Protein AF-A0A3D2IFL8-F1 (afdb_monomer_lite)

pLDDT: mean 93.65, std 4.1, range [74.06, 98.31]

Sequence (115 aa):
PTPAMKFGTMLHAACLEPDVFYDKFKIVENKRTKEGKAQALDYDKKGITVISPIDAAQIANLTQAICDNPKAYELLNEGLSEQSFWWTHNDTKLDLKCRCDKINGDTIVDLKTTG

Radius of gyration: 17.34 Å; chains: 1; bounding box: 40×27×54 Å

Foldseek 3Di:
DDPQVVLFVLLLCCQQPVVCSPVQEDEQADCVDPVSVVVCVVCVVVNHHYDYPVSVVVSVVVNVVLCVDPVSCLQRVDAHAFDKDWDQDDPVRDIDMDTFRGDDPPDTDDDDDDD

Structure (mmCIF, N/CA/C/O backbone):
data_AF-A0A3D2IFL8-F1
#
_entry.id   AF-A0A3D2IFL8-F1
#
loop_
_atom_site.group_PDB
_atom_site.id
_atom_site.type_symbol
_atom_site.label_atom_id
_atom_site.label_alt_id
_atom_site.label_comp_id
_atom_site.label_asym_id
_atom_site.label_entity_id
_atom_site.label_seq_id
_atom_site.pdbx_PDB_ins_code
_atom_site.Cartn_x
_atom_site.Cartn_y
_atom_site.Cartn_z
_atom_site.occupancy
_atom_site.B_iso_or_equiv
_atom_site.auth_seq_id
_atom_site.auth_comp_id
_atom_site.auth_asym_id
_atom_site.auth_atom_id
_atom_site.pdbx_PDB_model_num
ATOM 1 N N . PRO A 1 1 ? 14.416 -3.860 2.348 1.00 74.06 1 PRO A N 1
ATOM 2 C CA . PRO A 1 1 ? 13.129 -4.378 1.819 1.00 74.06 1 PRO A CA 1
ATOM 3 C C . PRO A 1 1 ? 13.329 -5.620 0.936 1.00 74.06 1 PRO A C 1
ATOM 5 O O . PRO A 1 1 ? 14.116 -5.574 -0.012 1.00 74.06 1 PRO A O 1
ATOM 8 N N . THR A 1 2 ? 12.638 -6.717 1.257 1.00 88.56 2 THR A N 1
ATOM 9 C CA . THR A 1 2 ? 12.621 -7.940 0.433 1.00 88.56 2 THR A CA 1
ATOM 10 C C . THR A 1 2 ? 11.812 -7.721 -0.857 1.00 88.56 2 THR A C 1
ATOM 12 O O . THR A 1 2 ? 11.064 -6.741 -0.940 1.00 88.56 2 THR A O 1
ATOM 15 N N . PRO A 1 3 ? 11.925 -8.595 -1.878 1.00 87.38 3 PRO A N 1
ATOM 16 C CA . PRO A 1 3 ? 11.089 -8.507 -3.079 1.00 87.38 3 PRO A CA 1
ATOM 17 C C . PRO A 1 3 ? 9.586 -8.494 -2.766 1.00 87.38 3 PRO A C 1
ATOM 19 O O . PRO A 1 3 ? 8.872 -7.642 -3.282 1.00 87.38 3 PRO A O 1
ATOM 22 N N . ALA A 1 4 ? 9.135 -9.350 -1.842 1.00 88.12 4 ALA A N 1
ATOM 23 C CA . ALA A 1 4 ? 7.742 -9.395 -1.398 1.00 88.12 4 ALA A CA 1
ATOM 24 C C . ALA A 1 4 ? 7.286 -8.070 -0.766 1.00 88.12 4 ALA A C 1
ATOM 26 O O . ALA A 1 4 ? 6.215 -7.572 -1.094 1.00 88.12 4 ALA A O 1
ATOM 27 N N . MET A 1 5 ? 8.123 -7.445 0.073 1.00 88.88 5 MET A N 1
ATOM 28 C CA . MET A 1 5 ? 7.807 -6.130 0.645 1.00 88.88 5 MET A CA 1
ATOM 29 C C . MET A 1 5 ? 7.671 -5.056 -0.437 1.00 88.88 5 MET A C 1
ATOM 31 O O . MET A 1 5 ? 6.758 -4.243 -0.370 1.00 88.88 5 MET A O 1
ATOM 35 N N . LYS A 1 6 ? 8.557 -5.054 -1.445 1.00 90.12 6 LYS A N 1
ATOM 36 C CA . LYS A 1 6 ? 8.478 -4.092 -2.558 1.00 90.12 6 LYS A CA 1
ATOM 37 C C . LYS A 1 6 ? 7.196 -4.283 -3.363 1.00 90.12 6 LYS A C 1
ATOM 39 O O . LYS A 1 6 ? 6.547 -3.298 -3.691 1.00 90.12 6 LYS A O 1
ATOM 44 N N . PHE A 1 7 ? 6.830 -5.532 -3.648 1.00 92.81 7 PHE A N 1
ATOM 45 C CA . PHE A 1 7 ? 5.585 -5.858 -4.337 1.00 92.81 7 PHE A CA 1
ATOM 46 C C . PHE A 1 7 ? 4.358 -5.402 -3.546 1.00 92.81 7 PHE A C 1
ATOM 48 O O . PHE A 1 7 ? 3.500 -4.716 -4.096 1.00 92.81 7 PHE A O 1
ATOM 55 N N . GLY A 1 8 ? 4.328 -5.690 -2.243 1.00 93.69 8 GLY A N 1
ATOM 56 C CA . GLY A 1 8 ? 3.275 -5.216 -1.348 1.00 93.69 8 GLY A CA 1
ATOM 57 C C . GLY A 1 8 ? 3.134 -3.696 -1.374 1.00 93.69 8 GLY A C 1
ATOM 58 O O . GLY A 1 8 ? 2.029 -3.204 -1.565 1.00 93.69 8 GLY A O 1
ATOM 59 N N . THR A 1 9 ? 4.245 -2.953 -1.284 1.00 92.75 9 THR A N 1
ATOM 60 C CA . THR A 1 9 ? 4.245 -1.481 -1.385 1.00 92.75 9 THR A CA 1
ATOM 61 C C . THR A 1 9 ? 3.698 -0.979 -2.724 1.00 92.75 9 THR A C 1
ATOM 63 O O . THR A 1 9 ? 2.978 0.015 -2.746 1.00 92.75 9 THR A O 1
ATOM 66 N N . MET A 1 10 ? 4.013 -1.653 -3.836 1.00 93.81 10 MET A N 1
ATOM 67 C CA . MET A 1 10 ? 3.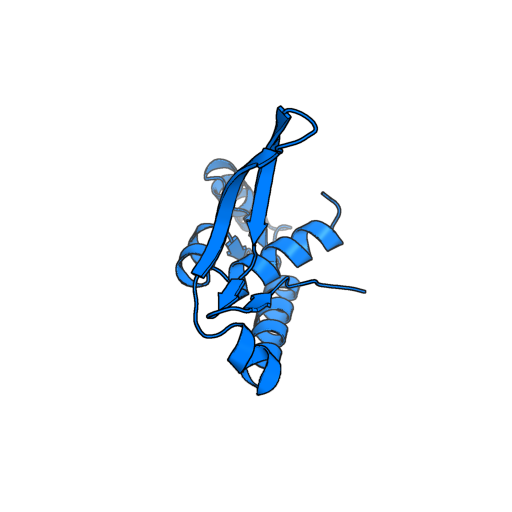473 -1.288 -5.150 1.00 93.81 10 MET A CA 1
ATOM 68 C C . MET A 1 10 ? 1.957 -1.483 -5.204 1.00 93.81 10 MET A C 1
ATOM 70 O O . MET A 1 10 ? 1.254 -0.571 -5.627 1.00 93.81 10 MET A O 1
ATOM 74 N N . LEU A 1 11 ? 1.447 -2.631 -4.744 1.00 95.19 11 LEU A N 1
ATOM 75 C CA . LEU A 1 11 ? 0.002 -2.887 -4.751 1.00 95.19 11 LEU A CA 1
ATOM 76 C C . LEU A 1 11 ? -0.747 -1.905 -3.853 1.00 95.19 11 LEU A C 1
ATOM 78 O O . LEU A 1 11 ? -1.783 -1.380 -4.241 1.00 95.19 11 LEU A O 1
ATOM 82 N N . HIS A 1 12 ? -0.191 -1.631 -2.677 1.00 95.06 12 HIS A N 1
ATOM 83 C CA . HIS A 1 12 ? -0.706 -0.632 -1.748 1.00 95.06 12 HIS A CA 1
ATOM 84 C C . HIS A 1 12 ? -0.885 0.729 -2.407 1.00 95.06 12 HIS A C 1
ATOM 86 O O . HIS A 1 12 ? -1.993 1.255 -2.438 1.00 95.06 12 HIS A O 1
ATOM 92 N N . ALA A 1 13 ? 0.186 1.259 -2.999 1.00 94.75 13 ALA A N 1
ATOM 93 C CA . ALA A 1 13 ? 0.146 2.554 -3.659 1.00 94.75 13 ALA A CA 1
ATOM 94 C C . ALA A 1 13 ? -0.834 2.556 -4.843 1.00 94.75 13 ALA A C 1
ATOM 96 O O . ALA A 1 13 ? -1.555 3.531 -5.024 1.00 94.75 13 ALA A O 1
ATOM 97 N N . ALA A 1 14 ? -0.906 1.463 -5.612 1.00 95.06 14 ALA A N 1
ATOM 98 C CA . ALA A 1 14 ? -1.842 1.342 -6.728 1.00 95.06 14 ALA A CA 1
ATOM 99 C C . ALA A 1 14 ? -3.312 1.380 -6.275 1.00 95.06 14 ALA A C 1
ATOM 101 O O . ALA A 1 14 ? -4.143 1.968 -6.961 1.00 95.06 14 ALA A O 1
ATOM 102 N N . CYS A 1 15 ? -3.635 0.774 -5.129 1.00 95.44 15 CYS A N 1
ATOM 103 C CA . CYS A 1 15 ? -5.004 0.721 -4.613 1.00 95.44 15 CYS A CA 1
ATOM 104 C C . CYS A 1 15 ? -5.399 1.965 -3.803 1.00 95.44 15 CYS A C 1
ATOM 106 O O . CYS A 1 15 ? -6.546 2.399 -3.868 1.00 95.44 15 CYS A O 1
ATOM 108 N N . LEU A 1 16 ? -4.481 2.514 -3.005 1.00 95.50 16 LEU A N 1
ATOM 109 C CA . LEU A 1 16 ? -4.791 3.545 -2.008 1.00 95.50 16 LEU A CA 1
ATOM 110 C C . LEU A 1 16 ? -4.478 4.960 -2.493 1.00 95.50 16 LEU A C 1
ATOM 112 O O . LEU A 1 16 ? -5.161 5.900 -2.085 1.00 95.50 16 LEU A O 1
ATOM 116 N N . GLU A 1 17 ? -3.477 5.113 -3.360 1.00 93.62 17 GLU A N 1
ATOM 117 C CA . GLU A 1 17 ? -3.043 6.400 -3.904 1.00 93.62 17 GLU A CA 1
ATOM 118 C C . GLU A 1 17 ? -2.848 6.325 -5.447 1.00 93.62 17 GLU A C 1
ATOM 120 O O . GLU A 1 17 ? -1.755 6.608 -5.953 1.00 93.62 17 GLU A O 1
ATOM 125 N N . PRO A 1 18 ? -3.874 5.937 -6.235 1.00 90.88 18 PRO A N 1
ATOM 126 C CA . PRO A 1 18 ? -3.727 5.689 -7.677 1.00 90.88 18 PRO A CA 1
ATOM 127 C C . PRO A 1 18 ? -3.223 6.910 -8.465 1.00 90.88 18 PRO A C 1
ATOM 129 O O . PRO A 1 18 ? -2.441 6.752 -9.404 1.00 90.88 18 PRO A O 1
ATOM 132 N N . ASP A 1 19 ? -3.595 8.123 -8.046 1.00 88.75 19 ASP A N 1
ATOM 133 C CA . ASP A 1 19 ? -3.188 9.372 -8.704 1.00 88.75 19 ASP A CA 1
ATOM 134 C C . ASP A 1 19 ? -1.675 9.621 -8.623 1.00 88.75 19 ASP A C 1
ATOM 136 O O . ASP A 1 19 ? -1.079 10.150 -9.557 1.00 88.75 19 ASP A O 1
ATOM 140 N N . VAL A 1 20 ? -1.031 9.199 -7.529 1.00 87.75 20 VAL A N 1
ATOM 141 C CA . VAL A 1 20 ? 0.420 9.376 -7.320 1.00 87.75 20 VAL A CA 1
ATOM 142 C C . VAL A 1 20 ? 1.219 8.124 -7.678 1.00 87.75 20 VAL A C 1
ATOM 144 O O . VAL A 1 20 ? 2.453 8.160 -7.701 1.00 87.75 20 VAL A O 1
ATOM 147 N N . PHE A 1 21 ? 0.548 7.001 -7.957 1.00 90.12 21 PHE A N 1
ATOM 148 C CA . PHE A 1 21 ? 1.208 5.742 -8.290 1.00 90.12 21 PHE A CA 1
ATOM 149 C C . PHE A 1 21 ? 2.112 5.900 -9.516 1.00 90.12 21 PHE A C 1
ATOM 151 O O . PHE A 1 21 ? 3.288 5.538 -9.475 1.00 90.12 21 PHE A O 1
ATOM 158 N N . TYR A 1 22 ? 1.602 6.515 -10.584 1.00 84.56 22 TYR A N 1
ATOM 159 C CA . TYR A 1 22 ? 2.364 6.694 -11.821 1.00 84.56 22 TYR A CA 1
ATOM 160 C C . TYR A 1 22 ? 3.510 7.702 -11.703 1.00 84.56 22 TYR A C 1
ATOM 162 O O . TYR A 1 22 ? 4.410 7.679 -12.546 1.00 84.56 22 TYR A O 1
ATOM 170 N N . ASP A 1 23 ? 3.518 8.549 -10.675 1.00 88.88 23 ASP A N 1
ATOM 171 C CA . ASP A 1 23 ? 4.643 9.438 -10.380 1.00 88.88 23 ASP A CA 1
ATOM 172 C C . ASP A 1 23 ? 5.749 8.701 -9.623 1.00 88.88 23 ASP A C 1
ATOM 174 O O . ASP A 1 23 ? 6.934 8.905 -9.892 1.00 88.88 23 ASP A O 1
ATOM 178 N N . LYS A 1 24 ? 5.369 7.793 -8.716 1.00 89.75 24 LYS A N 1
ATOM 179 C CA . LYS A 1 24 ? 6.300 7.023 -7.878 1.00 89.75 24 LYS A CA 1
ATOM 180 C C . LYS A 1 24 ? 6.853 5.775 -8.573 1.00 89.75 24 LYS A C 1
ATOM 182 O O . LYS A 1 24 ? 7.955 5.341 -8.230 1.00 89.75 24 LYS A O 1
ATOM 187 N N . PHE A 1 25 ? 6.127 5.200 -9.532 1.00 92.12 25 PHE A N 1
ATOM 188 C CA . PHE A 1 25 ? 6.470 3.929 -10.173 1.00 92.12 25 PHE A CA 1
ATOM 189 C C . PHE A 1 25 ? 6.466 4.035 -11.702 1.00 92.12 25 PHE A C 1
ATOM 191 O O . PHE A 1 25 ? 5.477 4.438 -12.314 1.00 92.12 25 PHE A O 1
ATOM 198 N N . LYS A 1 26 ? 7.574 3.635 -12.342 1.00 92.81 26 LYS A N 1
ATOM 199 C CA . LYS A 1 26 ? 7.706 3.625 -13.812 1.00 92.81 26 LYS A CA 1
ATOM 200 C C . LYS A 1 26 ? 8.179 2.274 -14.331 1.00 92.81 26 LYS A C 1
ATOM 202 O O . LYS A 1 26 ? 9.086 1.659 -13.770 1.00 92.81 26 LYS A O 1
ATOM 207 N N . ILE A 1 27 ? 7.573 1.836 -15.432 1.00 91.88 27 ILE A N 1
ATOM 208 C CA . ILE A 1 27 ? 7.923 0.589 -16.116 1.00 91.88 27 ILE A CA 1
ATOM 209 C C . ILE A 1 27 ? 9.168 0.828 -16.971 1.00 91.88 27 ILE A C 1
ATOM 211 O O . ILE A 1 27 ? 9.250 1.808 -17.711 1.00 91.88 27 ILE A O 1
ATOM 215 N N . VAL A 1 28 ? 10.132 -0.087 -16.885 1.00 91.12 28 VAL A N 1
ATOM 216 C CA . VAL A 1 28 ? 11.237 -0.182 -17.847 1.00 91.12 28 VAL A CA 1
ATOM 217 C C . VAL A 1 28 ? 11.223 -1.580 -18.442 1.00 91.12 28 VAL A C 1
ATOM 219 O O . VAL A 1 28 ? 11.484 -2.556 -17.738 1.00 91.12 28 VAL A O 1
ATOM 222 N N . GLU A 1 29 ? 10.957 -1.650 -19.746 1.00 86.56 29 GLU A N 1
ATOM 223 C CA . GLU A 1 29 ? 10.767 -2.894 -20.503 1.00 86.56 29 GLU A CA 1
ATOM 224 C C . GLU A 1 29 ? 11.949 -3.860 -20.373 1.00 86.56 29 GLU A C 1
ATOM 226 O O . GLU A 1 29 ? 11.781 -5.045 -20.090 1.00 86.56 29 GLU A O 1
ATOM 231 N N . ASN A 1 30 ? 13.181 -3.365 -20.551 1.00 88.25 30 ASN A N 1
ATOM 232 C CA . ASN A 1 30 ? 14.359 -4.226 -20.541 1.00 88.25 30 ASN A CA 1
ATOM 233 C C . ASN A 1 30 ? 15.604 -3.555 -19.948 1.00 88.25 30 ASN A C 1
ATOM 235 O O . ASN A 1 30 ? 16.379 -2.896 -20.644 1.00 88.25 30 ASN A O 1
ATOM 239 N N . LYS A 1 31 ? 15.870 -3.847 -18.670 1.00 86.31 31 LYS A N 1
ATOM 240 C CA . LYS A 1 31 ? 17.055 -3.384 -17.919 1.00 86.31 31 LYS A CA 1
ATOM 241 C C . LYS A 1 31 ? 18.387 -4.030 -18.352 1.00 86.31 31 LYS A C 1
ATOM 243 O O . LYS A 1 31 ? 19.418 -3.774 -17.734 1.00 86.31 31 LYS A O 1
ATOM 248 N N . ARG A 1 32 ? 18.408 -4.898 -19.372 1.00 88.31 32 ARG A N 1
ATOM 249 C CA . ARG A 1 32 ? 19.651 -5.511 -19.891 1.00 88.31 32 ARG A CA 1
ATOM 250 C C . ARG A 1 32 ? 20.298 -4.678 -20.999 1.00 88.31 32 ARG A C 1
ATOM 252 O O . ARG A 1 32 ? 21.515 -4.754 -21.163 1.00 88.31 32 ARG A O 1
ATOM 259 N N . THR A 1 33 ? 19.505 -3.875 -21.706 1.00 92.88 33 THR A N 1
ATOM 260 C CA . THR A 1 33 ? 19.963 -2.962 -22.767 1.00 92.88 33 THR A CA 1
ATOM 261 C C . THR A 1 33 ? 20.710 -1.758 -22.185 1.00 92.88 33 THR A C 1
ATOM 263 O O . THR A 1 33 ? 20.597 -1.470 -20.990 1.00 92.88 33 THR A O 1
ATOM 266 N N . LYS A 1 34 ? 21.506 -1.051 -23.000 1.00 92.00 34 LYS A N 1
ATOM 267 C CA . LYS A 1 34 ? 22.203 0.165 -22.539 1.00 92.00 34 LYS A CA 1
ATOM 268 C C . LYS A 1 34 ? 21.192 1.265 -22.215 1.00 92.00 34 LYS A C 1
ATOM 270 O O . LYS A 1 34 ? 21.303 1.923 -21.185 1.00 92.00 34 LYS A O 1
ATOM 275 N N . GLU A 1 35 ? 20.180 1.384 -23.063 1.00 91.75 35 GLU A N 1
ATOM 276 C CA . GLU A 1 35 ? 19.091 2.349 -22.992 1.00 91.75 35 GLU A CA 1
ATOM 277 C C . GLU A 1 35 ? 18.252 2.119 -21.730 1.00 91.75 35 GLU A C 1
ATOM 279 O O . GLU A 1 35 ? 18.079 3.033 -20.927 1.00 91.75 35 GLU A O 1
ATOM 284 N N . GLY A 1 36 ? 17.822 0.878 -21.482 1.00 90.44 36 GLY A N 1
ATOM 285 C CA . GLY A 1 36 ? 17.025 0.540 -20.302 1.00 90.44 36 GLY A CA 1
ATOM 286 C C . GLY A 1 36 ? 17.788 0.695 -18.985 1.00 90.44 36 GLY A C 1
ATOM 287 O O . GLY A 1 36 ? 17.197 1.065 -17.972 1.00 90.44 36 GLY A O 1
ATOM 288 N N . LYS A 1 37 ? 19.111 0.475 -18.977 1.00 92.12 37 LYS A N 1
ATOM 289 C CA . LYS A 1 37 ? 19.953 0.782 -17.805 1.0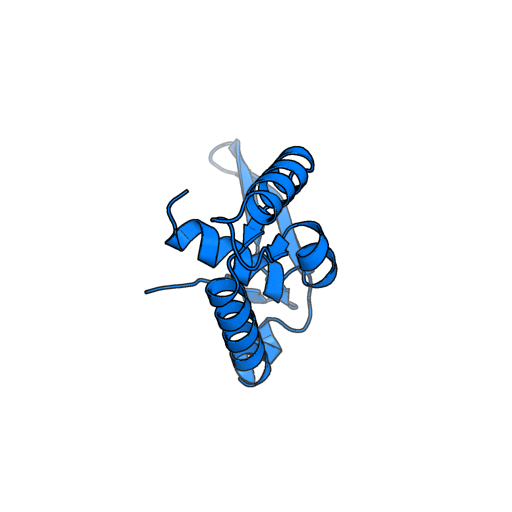0 92.12 37 LYS A CA 1
ATOM 290 C C . LYS A 1 37 ? 20.049 2.283 -17.554 1.00 92.12 37 LYS A C 1
ATOM 292 O O . LYS A 1 37 ? 19.932 2.705 -16.407 1.00 92.12 37 LYS A O 1
ATOM 297 N N . ALA A 1 38 ? 20.245 3.077 -18.608 1.00 92.88 38 ALA A N 1
ATOM 298 C CA . ALA A 1 38 ? 20.307 4.531 -18.502 1.00 92.88 38 ALA A CA 1
ATOM 299 C C . ALA A 1 38 ? 18.975 5.114 -18.005 1.00 92.88 38 ALA A C 1
ATOM 301 O O . ALA A 1 38 ? 18.973 5.929 -17.086 1.00 92.88 38 ALA A O 1
ATOM 302 N N . GLN A 1 39 ? 17.851 4.633 -18.542 1.00 92.75 39 GLN A N 1
ATOM 303 C CA . GLN A 1 39 ? 16.511 5.037 -18.117 1.00 92.75 39 GLN A CA 1
ATOM 304 C C . GLN A 1 39 ? 16.231 4.646 -16.661 1.00 92.75 39 GLN A C 1
ATOM 306 O O . GLN A 1 39 ? 15.732 5.460 -15.888 1.00 92.75 39 GLN A O 1
ATOM 311 N N . ALA A 1 40 ? 16.592 3.423 -16.257 1.00 91.81 40 ALA A N 1
ATOM 312 C CA . ALA A 1 40 ? 16.412 2.995 -14.875 1.00 91.81 40 ALA A CA 1
ATOM 313 C C . ALA A 1 40 ? 17.233 3.845 -13.891 1.00 91.81 40 ALA A C 1
ATOM 315 O O . ALA A 1 40 ? 16.745 4.166 -12.812 1.00 91.81 40 ALA A O 1
ATOM 316 N N . LEU A 1 41 ? 18.451 4.234 -14.276 1.00 93.06 41 LEU A N 1
ATOM 317 C CA . LEU A 1 41 ? 19.303 5.110 -13.474 1.00 93.06 41 LEU A CA 1
ATOM 318 C C . LEU A 1 41 ? 18.761 6.547 -13.400 1.00 93.06 41 LEU A C 1
ATOM 320 O O . LEU A 1 41 ? 18.883 7.190 -12.363 1.00 93.06 41 LEU A O 1
ATOM 324 N N . ASP A 1 42 ? 18.179 7.067 -14.483 1.00 94.00 42 ASP A N 1
ATOM 325 C CA . ASP A 1 42 ? 17.530 8.384 -14.489 1.00 94.00 42 ASP A CA 1
ATOM 326 C C . ASP A 1 42 ? 16.312 8.422 -13.555 1.00 94.00 42 ASP A C 1
ATOM 328 O O . ASP A 1 42 ? 16.167 9.353 -12.765 1.00 94.00 42 ASP A O 1
ATOM 332 N N . TYR A 1 43 ? 15.476 7.381 -13.584 1.00 93.69 43 TYR A N 1
ATOM 333 C CA . TYR A 1 43 ? 14.351 7.255 -12.659 1.00 93.69 43 TYR A CA 1
ATOM 334 C C . TYR A 1 43 ? 14.803 7.140 -11.205 1.00 93.69 43 TYR A C 1
ATOM 336 O O . TYR A 1 43 ? 14.269 7.848 -10.354 1.00 93.69 43 TYR A O 1
ATOM 344 N N . ASP A 1 44 ? 15.839 6.348 -10.931 1.00 90.31 44 ASP A N 1
ATOM 345 C CA . ASP A 1 44 ? 16.406 6.226 -9.586 1.00 90.31 44 ASP A CA 1
ATOM 346 C C . ASP A 1 44 ? 16.909 7.581 -9.052 1.00 90.31 44 ASP A C 1
ATOM 348 O O . ASP A 1 44 ? 16.576 7.978 -7.936 1.00 90.31 44 ASP A O 1
ATOM 352 N N . LYS A 1 45 ? 17.593 8.377 -9.891 1.00 93.19 45 LYS A N 1
ATOM 353 C CA . LYS A 1 45 ? 18.018 9.751 -9.548 1.00 93.19 45 LYS A CA 1
ATOM 354 C C . LYS A 1 45 ? 16.854 10.699 -9.256 1.00 93.19 45 LYS A C 1
ATOM 356 O O . LYS A 1 45 ? 17.033 11.666 -8.521 1.00 93.19 45 LYS A O 1
ATOM 361 N N . LYS A 1 46 ? 15.681 10.442 -9.836 1.00 92.06 46 LYS A N 1
ATOM 362 C CA . LYS A 1 46 ? 14.443 11.201 -9.605 1.00 92.06 46 LYS A CA 1
ATOM 363 C C . LYS A 1 46 ? 13.632 10.666 -8.418 1.00 92.06 46 LYS A C 1
ATOM 365 O O . LYS A 1 46 ? 12.559 11.191 -8.146 1.00 92.06 46 LYS A O 1
ATOM 370 N N . GLY A 1 47 ? 14.120 9.635 -7.720 1.00 89.81 47 GLY A N 1
ATOM 371 C CA . GLY A 1 47 ? 13.403 8.981 -6.622 1.00 89.81 47 GLY A CA 1
ATOM 372 C C . GLY A 1 47 ? 12.236 8.100 -7.082 1.00 89.81 47 GLY A C 1
ATOM 373 O O . GLY A 1 47 ? 11.384 7.739 -6.274 1.00 89.81 47 GLY A O 1
ATOM 374 N N . ILE A 1 48 ? 12.184 7.757 -8.371 1.00 92.12 48 ILE A N 1
ATOM 375 C CA . ILE A 1 48 ? 11.131 6.945 -8.978 1.00 92.12 48 ILE A CA 1
ATOM 376 C C . ILE A 1 48 ? 11.547 5.475 -8.936 1.00 92.12 48 ILE A C 1
ATOM 378 O O . ILE A 1 48 ? 12.614 5.087 -9.418 1.00 92.12 48 ILE A O 1
ATOM 382 N N . THR A 1 49 ? 10.670 4.623 -8.411 1.00 90.75 49 THR A N 1
ATOM 383 C CA . THR A 1 49 ? 10.912 3.183 -8.342 1.00 90.75 49 THR A CA 1
ATOM 384 C C . THR A 1 49 ? 10.635 2.527 -9.690 1.00 90.75 49 THR A C 1
ATOM 386 O O . THR A 1 49 ? 9.543 2.623 -10.251 1.00 90.75 49 THR A O 1
ATOM 389 N N . VAL A 1 50 ? 11.629 1.811 -10.211 1.00 91.88 50 VAL A N 1
ATOM 390 C CA . VAL A 1 50 ? 11.509 1.146 -11.511 1.00 91.88 50 VAL A CA 1
ATOM 391 C C . VAL A 1 50 ? 10.943 -0.259 -11.371 1.00 91.88 50 VAL A C 1
ATOM 393 O O . VAL A 1 50 ? 11.622 -1.150 -10.843 1.00 91.88 50 VAL A O 1
ATOM 396 N N . ILE A 1 51 ? 9.772 -0.483 -11.955 1.00 90.62 51 ILE A N 1
ATOM 397 C CA . ILE A 1 51 ? 9.032 -1.747 -11.892 1.00 90.62 51 ILE A CA 1
ATOM 398 C C . ILE A 1 51 ? 9.244 -2.576 -13.164 1.00 90.62 51 ILE A C 1
ATOM 400 O O . ILE A 1 51 ? 9.539 -2.031 -14.234 1.00 90.62 51 ILE A O 1
ATOM 404 N N . SER A 1 52 ? 9.168 -3.904 -13.044 1.00 91.12 52 SER A N 1
ATOM 405 C CA . SER A 1 52 ? 9.235 -4.784 -14.214 1.00 91.12 52 SER A CA 1
ATOM 406 C C . SER A 1 52 ? 7.873 -4.844 -14.922 1.00 91.12 52 SER A C 1
ATOM 408 O O . SER A 1 52 ? 6.848 -4.655 -14.265 1.00 91.12 52 SER A O 1
ATOM 410 N N . PRO A 1 53 ? 7.825 -5.148 -16.233 1.00 91.75 53 PRO A N 1
ATOM 411 C CA . PRO A 1 53 ? 6.555 -5.356 -16.933 1.00 91.75 53 PRO A CA 1
ATOM 412 C C . PRO A 1 53 ? 5.703 -6.475 -16.318 1.00 91.75 53 PRO A C 1
ATOM 414 O O . PRO A 1 53 ? 4.482 -6.373 -16.281 1.00 91.75 53 PRO A O 1
ATOM 417 N N . ILE A 1 54 ? 6.351 -7.521 -15.791 1.00 92.69 54 ILE A N 1
ATOM 418 C CA . ILE A 1 54 ? 5.679 -8.651 -15.135 1.00 92.69 54 ILE A CA 1
ATOM 419 C C . ILE A 1 54 ? 4.994 -8.183 -13.849 1.00 92.69 54 ILE A C 1
ATOM 421 O O . ILE A 1 54 ? 3.807 -8.443 -13.667 1.00 92.69 54 ILE A O 1
ATOM 425 N N . ASP A 1 55 ? 5.713 -7.448 -12.994 1.00 92.50 55 ASP A N 1
ATOM 426 C CA . ASP A 1 55 ? 5.134 -6.905 -11.762 1.00 92.50 55 ASP A CA 1
ATOM 427 C C . ASP A 1 55 ? 3.997 -5.934 -12.088 1.00 92.50 55 ASP A C 1
ATOM 429 O O . ASP A 1 55 ? 2.938 -6.011 -11.481 1.00 92.50 55 ASP A O 1
ATOM 433 N N . ALA A 1 56 ? 4.180 -5.055 -13.079 1.00 92.62 56 ALA A N 1
ATOM 434 C CA . ALA A 1 56 ? 3.157 -4.096 -13.488 1.00 92.62 56 ALA A CA 1
ATOM 435 C C . ALA A 1 56 ? 1.865 -4.787 -13.952 1.00 92.62 56 ALA A C 1
ATOM 437 O O . ALA A 1 56 ? 0.776 -4.410 -13.520 1.00 92.62 56 ALA A O 1
ATOM 438 N N . ALA A 1 57 ? 1.982 -5.828 -14.781 1.00 95.00 57 ALA A N 1
ATOM 439 C CA . ALA A 1 57 ? 0.839 -6.621 -15.222 1.00 95.00 57 ALA A CA 1
ATOM 440 C C . ALA A 1 57 ? 0.158 -7.340 -14.047 1.00 95.00 57 ALA A C 1
ATOM 442 O O . ALA A 1 57 ? -1.068 -7.372 -13.960 1.00 95.00 57 ALA A O 1
ATOM 443 N N . GLN A 1 58 ? 0.942 -7.885 -13.114 1.00 95.38 58 GLN A N 1
ATOM 444 C CA . GLN A 1 58 ? 0.400 -8.549 -11.933 1.00 95.38 58 GLN A CA 1
ATOM 445 C C . GLN A 1 58 ? -0.334 -7.567 -11.009 1.00 95.38 58 GLN A C 1
ATOM 447 O O . GLN A 1 58 ? -1.418 -7.891 -10.531 1.00 95.38 58 GLN A O 1
ATOM 452 N N . ILE A 1 59 ? 0.213 -6.368 -10.791 1.00 95.19 59 ILE A N 1
ATOM 453 C CA . ILE A 1 59 ? -0.442 -5.305 -10.020 1.00 95.19 59 ILE A CA 1
ATOM 454 C C . ILE A 1 59 ? -1.760 -4.901 -10.680 1.00 95.19 59 ILE A C 1
ATOM 456 O O . ILE A 1 59 ? -2.780 -4.892 -10.000 1.00 95.19 59 ILE A O 1
ATOM 460 N N . ALA A 1 60 ? -1.774 -4.663 -11.996 1.00 94.50 60 ALA A N 1
ATOM 461 C CA . ALA A 1 60 ? -2.999 -4.318 -12.718 1.00 94.50 60 ALA A CA 1
ATOM 462 C C . ALA A 1 60 ? -4.090 -5.391 -12.553 1.00 94.50 60 ALA A C 1
ATOM 464 O O . ALA A 1 60 ? -5.236 -5.067 -12.246 1.00 94.50 60 ALA A O 1
ATOM 465 N N . ASN A 1 61 ? -3.723 -6.671 -12.674 1.00 97.12 61 ASN A N 1
ATOM 466 C CA . ASN A 1 61 ? -4.657 -7.781 -12.483 1.00 97.12 61 ASN A CA 1
ATOM 467 C C . ASN A 1 61 ? -5.193 -7.857 -11.045 1.00 97.12 61 ASN A C 1
ATOM 469 O O . ASN A 1 61 ? -6.379 -8.110 -10.845 1.00 97.12 61 ASN A O 1
ATOM 473 N N . LEU A 1 62 ? -4.339 -7.643 -10.039 1.00 96.12 62 LEU A N 1
ATOM 474 C CA . LEU A 1 62 ? -4.749 -7.666 -8.633 1.00 96.12 62 LEU A CA 1
ATOM 475 C C . LEU A 1 62 ? -5.656 -6.485 -8.283 1.00 96.12 62 LEU A C 1
ATOM 477 O O . LEU A 1 62 ? -6.663 -6.677 -7.607 1.00 96.12 62 LEU A O 1
ATOM 481 N N . THR A 1 63 ? -5.334 -5.283 -8.764 1.00 95.75 63 THR A N 1
ATOM 482 C CA . THR A 1 63 ? -6.184 -4.103 -8.579 1.00 95.75 63 THR A CA 1
ATOM 483 C C . THR A 1 63 ? -7.546 -4.314 -9.236 1.00 95.75 63 THR A C 1
ATOM 485 O O . THR A 1 63 ? -8.565 -4.053 -8.603 1.00 95.75 63 THR A O 1
ATOM 488 N N . GLN A 1 64 ? -7.590 -4.876 -10.450 1.00 96.88 64 GLN A N 1
ATOM 489 C CA . GLN A 1 64 ? -8.858 -5.208 -11.102 1.00 96.88 64 GLN A CA 1
ATOM 490 C C . GLN A 1 64 ? -9.662 -6.240 -10.297 1.00 96.88 64 GLN A C 1
ATOM 492 O O . GLN A 1 64 ? -10.848 -6.038 -10.064 1.00 96.88 64 GLN A O 1
ATOM 497 N N . ALA A 1 65 ? -9.019 -7.297 -9.793 1.00 97.50 65 ALA A N 1
ATOM 498 C CA . ALA A 1 65 ? -9.691 -8.306 -8.974 1.00 97.50 65 ALA A CA 1
ATOM 499 C C . ALA A 1 65 ? -10.269 -7.736 -7.662 1.00 97.50 65 ALA A C 1
ATOM 501 O O . ALA A 1 65 ? -11.303 -8.209 -7.190 1.00 97.50 65 ALA A O 1
ATOM 502 N N . ILE A 1 66 ? -9.621 -6.723 -7.074 1.00 96.12 66 ILE A N 1
ATOM 503 C CA . ILE A 1 66 ? -10.148 -5.991 -5.913 1.00 96.12 66 ILE A CA 1
ATOM 504 C C . ILE A 1 66 ? -11.396 -5.194 -6.305 1.00 96.12 66 ILE A C 1
ATOM 506 O O . ILE A 1 66 ? -12.389 -5.253 -5.582 1.00 96.12 66 ILE A O 1
ATOM 510 N N . CYS A 1 67 ? -11.366 -4.493 -7.442 1.00 95.62 67 CYS A N 1
ATOM 511 C CA . CYS A 1 67 ? -12.518 -3.749 -7.954 1.00 95.62 67 CYS A CA 1
ATOM 512 C C . CYS A 1 67 ? -13.706 -4.661 -8.294 1.00 95.62 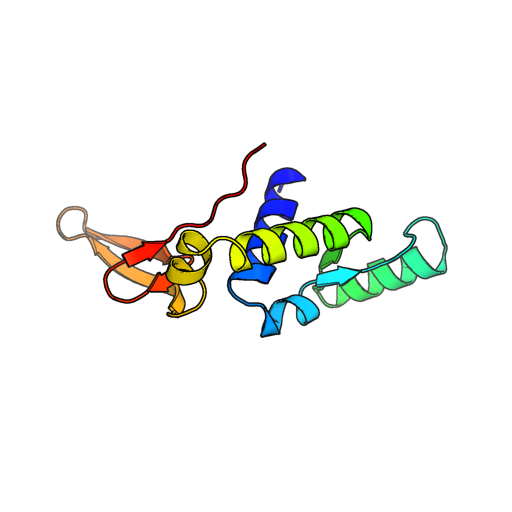67 CYS A C 1
ATOM 514 O O . CYS A 1 67 ? -14.849 -4.312 -8.015 1.00 95.62 67 CYS A O 1
ATOM 516 N N . ASP A 1 68 ? -13.436 -5.838 -8.857 1.00 98.00 68 ASP A N 1
ATOM 517 C CA . ASP A 1 68 ? -14.467 -6.803 -9.249 1.00 98.00 68 ASP A CA 1
ATOM 518 C C . ASP A 1 68 ? -15.073 -7.545 -8.046 1.00 98.00 68 ASP A C 1
ATOM 520 O O . ASP A 1 68 ? -16.152 -8.131 -8.152 1.00 98.00 68 ASP A O 1
ATOM 524 N N . ASN A 1 69 ? -14.400 -7.537 -6.890 1.00 98.00 69 ASN A N 1
ATOM 525 C CA . ASN A 1 69 ? -14.918 -8.117 -5.659 1.00 98.00 69 ASN A CA 1
ATOM 526 C C . ASN A 1 69 ? -15.813 -7.097 -4.931 1.00 98.00 69 ASN A C 1
ATOM 528 O O . ASN A 1 69 ? -15.290 -6.121 -4.389 1.00 98.00 69 ASN A O 1
ATOM 532 N N . PRO A 1 70 ? -17.134 -7.338 -4.800 1.00 97.56 70 PRO A N 1
ATOM 533 C CA . PRO A 1 70 ? -18.049 -6.336 -4.254 1.00 97.56 70 PRO A CA 1
ATOM 534 C C . PRO A 1 70 ? -17.692 -5.875 -2.839 1.00 97.56 70 PRO A C 1
ATOM 536 O O . PRO A 1 70 ? -17.801 -4.690 -2.535 1.00 97.56 70 PRO A O 1
ATOM 539 N N . LYS A 1 71 ? -17.234 -6.792 -1.974 1.00 96.62 71 LYS A N 1
ATOM 540 C CA . LYS A 1 71 ? -16.923 -6.455 -0.580 1.00 96.62 71 LYS A CA 1
ATOM 541 C C . LYS A 1 71 ? -15.596 -5.718 -0.458 1.00 96.62 71 LYS A C 1
ATOM 543 O O . LYS A 1 71 ? -15.501 -4.771 0.315 1.00 96.62 71 LYS A O 1
ATOM 548 N N . ALA A 1 72 ? -14.578 -6.139 -1.205 1.00 96.19 72 ALA A N 1
ATOM 549 C CA . ALA A 1 72 ? -13.295 -5.442 -1.205 1.00 96.19 72 ALA A CA 1
ATOM 550 C C . ALA A 1 72 ? -13.437 -4.034 -1.801 1.00 96.19 72 ALA A C 1
ATOM 552 O O . ALA A 1 72 ? -12.906 -3.078 -1.237 1.00 96.19 72 ALA A O 1
ATOM 553 N N . TYR A 1 73 ? -14.207 -3.902 -2.885 1.00 96.19 73 TYR A N 1
ATOM 554 C CA . TYR A 1 73 ? -14.512 -2.618 -3.500 1.00 96.19 73 TYR A CA 1
ATOM 555 C C . TYR A 1 73 ? -15.257 -1.686 -2.540 1.00 96.19 73 TYR A C 1
ATOM 557 O O . TYR A 1 73 ? -14.816 -0.560 -2.337 1.00 96.19 73 TYR A O 1
ATOM 565 N N . GLU A 1 74 ? -16.314 -2.161 -1.871 1.00 96.50 74 GLU A N 1
ATOM 566 C CA . GLU A 1 74 ? -17.043 -1.385 -0.852 1.00 96.50 74 GLU A CA 1
ATOM 567 C C . GLU A 1 74 ? -16.105 -0.844 0.242 1.00 96.50 74 GLU A C 1
ATOM 569 O O . GLU A 1 74 ? -16.219 0.309 0.650 1.00 96.50 74 GLU A O 1
ATOM 574 N N . LEU A 1 75 ? -15.138 -1.651 0.691 1.00 96.56 75 LEU A N 1
ATOM 575 C CA . LEU A 1 75 ? -14.191 -1.265 1.739 1.00 96.56 75 LEU A CA 1
ATOM 576 C C . LEU A 1 75 ? -13.150 -0.229 1.281 1.00 96.56 75 LEU A C 1
ATOM 578 O O . LEU A 1 75 ? -12.696 0.564 2.104 1.00 96.56 75 LEU A O 1
ATOM 582 N N . LEU A 1 76 ? -12.747 -0.243 0.005 1.00 96.44 76 LEU A N 1
ATOM 583 C CA . LEU A 1 76 ? -11.577 0.502 -0.483 1.00 96.44 76 LEU A CA 1
ATOM 584 C C . LEU A 1 76 ? -11.896 1.650 -1.449 1.00 96.44 76 LEU A C 1
ATOM 586 O O . LEU A 1 76 ? -11.063 2.548 -1.595 1.00 96.44 76 LEU A O 1
ATOM 590 N N . ASN A 1 77 ? -13.059 1.645 -2.104 1.00 94.38 77 ASN A N 1
ATOM 591 C CA . ASN A 1 77 ? -13.409 2.634 -3.127 1.00 94.38 77 ASN A CA 1
ATOM 592 C C . ASN A 1 77 ? -13.556 4.052 -2.553 1.00 94.38 77 ASN A C 1
ATOM 594 O O . ASN A 1 77 ? -13.164 5.024 -3.191 1.00 94.38 77 ASN A O 1
ATOM 598 N N . GLU A 1 78 ? -14.063 4.175 -1.328 1.00 94.62 78 GLU A N 1
ATOM 599 C CA . GLU A 1 78 ? -14.320 5.460 -0.674 1.00 94.62 78 GLU A CA 1
ATOM 600 C C . GLU A 1 78 ? -13.581 5.587 0.656 1.00 94.62 78 GLU A C 1
ATOM 602 O O . GLU A 1 78 ? -13.116 4.605 1.233 1.00 94.62 78 GLU A O 1
ATOM 607 N N . GLY A 1 79 ? -13.469 6.821 1.145 1.00 95.25 79 GLY A N 1
ATOM 608 C CA . GLY A 1 79 ? -12.831 7.132 2.419 1.00 95.25 79 GLY A CA 1
ATOM 609 C C . GLY A 1 79 ? -11.422 7.703 2.288 1.00 95.25 79 GLY A C 1
ATOM 610 O O . GLY A 1 79 ? -10.933 7.988 1.193 1.00 95.25 79 GLY A O 1
ATOM 611 N N . LEU A 1 80 ? -10.772 7.888 3.434 1.00 96.56 80 LEU A N 1
ATOM 612 C CA . LEU A 1 80 ? -9.455 8.511 3.537 1.00 96.56 80 LEU A CA 1
ATOM 613 C C . LEU A 1 80 ? -8.366 7.444 3.473 1.00 96.56 80 LEU A C 1
ATOM 615 O O . LEU A 1 80 ? -8.307 6.559 4.327 1.00 96.56 80 LEU A O 1
ATOM 619 N N . SER A 1 81 ? -7.508 7.535 2.464 1.00 96.69 81 SER A N 1
ATOM 620 C CA . SER A 1 81 ? -6.344 6.664 2.331 1.00 96.69 81 SER A CA 1
ATOM 621 C C . SER A 1 81 ? -5.173 7.177 3.167 1.00 96.69 81 SER A C 1
ATOM 623 O O . SER A 1 81 ? -4.960 8.387 3.270 1.00 96.69 81 SER A O 1
ATOM 625 N N . GLU A 1 82 ? -4.369 6.258 3.703 1.00 95.25 82 GLU A N 1
ATOM 626 C CA . GLU A 1 82 ? -3.037 6.552 4.244 1.00 95.25 82 GLU A CA 1
ATOM 627 C C . GLU A 1 82 ? -3.026 7.623 5.363 1.00 95.25 82 GLU A C 1
ATOM 629 O O . GLU A 1 82 ? -2.065 8.391 5.526 1.00 95.25 82 GLU A O 1
ATOM 634 N N . GLN A 1 83 ? -4.096 7.678 6.163 1.00 96.25 83 GLN A N 1
ATOM 635 C CA . GLN A 1 83 ? -4.286 8.683 7.208 1.00 96.25 83 GLN A CA 1
ATOM 636 C C . GLN A 1 83 ? -3.428 8.367 8.433 1.00 96.25 83 GLN A C 1
ATOM 638 O O . GLN A 1 83 ? -3.480 7.270 8.985 1.00 96.25 83 GLN A O 1
ATOM 643 N N . SER A 1 84 ? -2.651 9.352 8.888 1.00 96.94 84 SER A N 1
ATOM 644 C CA . SER A 1 84 ? -1.843 9.235 10.104 1.00 96.94 84 SER A CA 1
ATOM 645 C C . SER A 1 84 ? -2.537 9.870 11.309 1.00 96.94 84 SER A C 1
ATOM 647 O O . SER A 1 84 ? -3.150 10.933 11.194 1.00 96.94 84 SER A O 1
ATOM 649 N N . PHE A 1 85 ? -2.375 9.237 12.468 1.00 96.69 85 PHE A N 1
ATOM 650 C CA . PHE A 1 85 ? -2.828 9.720 13.768 1.00 96.69 85 PHE A CA 1
ATOM 651 C C . PHE A 1 85 ? -1.661 9.739 14.735 1.00 96.69 85 PHE A C 1
ATOM 653 O O . PHE A 1 85 ? -0.802 8.856 14.701 1.00 96.69 85 PHE A O 1
ATOM 660 N N . TRP A 1 86 ? -1.669 10.731 15.615 1.00 97.94 86 TRP A N 1
ATOM 661 C CA . TRP A 1 86 ? -0.695 10.889 16.681 1.00 97.94 86 TRP A CA 1
ATOM 662 C C . TRP A 1 86 ? -1.434 11.185 17.975 1.00 97.94 86 TRP A C 1
ATOM 664 O O . TRP A 1 86 ? -2.365 11.991 17.981 1.00 97.94 86 TRP A O 1
ATOM 674 N N . TRP A 1 87 ? -1.031 10.536 19.059 1.00 97.88 87 TRP A N 1
ATOM 675 C CA . TRP A 1 87 ? -1.597 10.783 20.380 1.00 97.88 87 TRP A CA 1
ATOM 676 C C . TRP A 1 87 ? -0.605 10.393 21.471 1.00 97.88 87 TRP A C 1
ATOM 678 O O . TRP A 1 87 ? 0.273 9.563 21.251 1.00 97.88 87 TRP A O 1
ATOM 688 N N . THR A 1 88 ? -0.776 10.949 22.665 1.00 98.19 88 THR A N 1
ATOM 689 C CA . THR A 1 88 ? -0.035 10.519 23.853 1.00 98.19 88 THR A CA 1
ATOM 690 C C . THR A 1 88 ? -0.876 9.499 24.615 1.00 98.19 88 THR A C 1
ATOM 692 O O . THR A 1 88 ? -2.027 9.762 24.964 1.00 98.19 88 THR A O 1
ATOM 695 N N . HIS A 1 89 ? -0.327 8.312 24.870 1.00 97.69 89 HIS A N 1
ATOM 696 C CA . HIS A 1 89 ? -1.023 7.262 25.607 1.00 97.69 89 HIS A CA 1
ATOM 697 C C . HIS A 1 89 ? -1.185 7.643 27.085 1.00 97.69 89 HIS A C 1
ATOM 699 O O . HIS A 1 89 ? -0.222 8.032 27.749 1.00 97.69 89 HIS A O 1
ATOM 705 N N . ASN A 1 90 ? -2.403 7.514 27.615 1.00 96.75 90 ASN A N 1
ATOM 706 C CA . ASN A 1 90 ? -2.754 8.059 28.927 1.00 96.75 90 ASN A CA 1
ATOM 707 C C . ASN A 1 90 ? -1.943 7.460 30.082 1.00 96.75 90 ASN A C 1
ATOM 709 O O . ASN A 1 90 ? -1.524 8.216 30.958 1.00 96.75 90 ASN A O 1
ATOM 713 N N . ASP A 1 91 ? -1.676 6.156 30.076 1.00 97.38 91 ASP A N 1
ATOM 714 C CA . ASP A 1 91 ? -1.021 5.496 31.215 1.00 97.38 91 ASP A CA 1
ATOM 715 C C . ASP A 1 91 ? 0.503 5.531 31.109 1.00 97.38 91 ASP A C 1
ATOM 717 O O . ASP A 1 91 ? 1.204 5.812 32.076 1.00 97.38 91 ASP A O 1
ATOM 721 N N . THR A 1 92 ? 1.026 5.280 29.908 1.00 97.31 92 THR A N 1
ATOM 722 C CA . THR A 1 92 ? 2.475 5.162 29.675 1.00 97.31 92 THR A CA 1
ATOM 723 C C . THR A 1 92 ? 3.135 6.496 29.346 1.00 97.31 92 THR A C 1
ATOM 725 O O . THR A 1 92 ? 4.359 6.580 29.366 1.00 97.31 92 THR A O 1
ATOM 728 N N . LYS A 1 93 ? 2.341 7.527 29.026 1.00 97.56 93 LYS A N 1
ATOM 729 C CA . LYS A 1 93 ? 2.798 8.849 28.563 1.00 97.56 93 LYS A CA 1
ATOM 730 C C . LYS A 1 93 ? 3.684 8.800 27.315 1.00 97.56 93 LYS A C 1
ATOM 732 O O . LYS A 1 93 ? 4.402 9.751 27.036 1.00 97.56 93 LYS A O 1
ATOM 737 N N . LEU A 1 94 ? 3.632 7.699 26.566 1.00 98.25 94 LEU A N 1
ATOM 738 C CA . LEU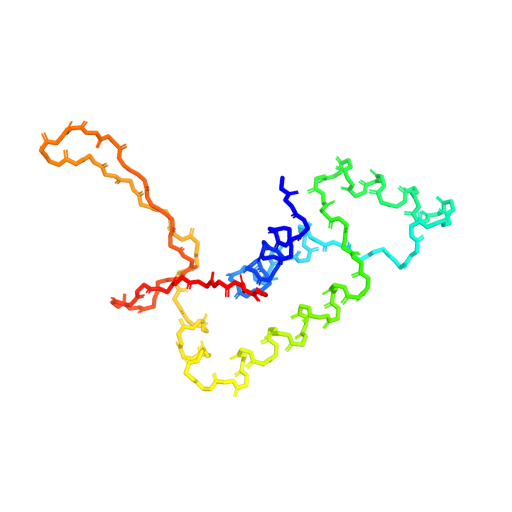 A 1 94 ? 4.356 7.554 25.310 1.00 98.25 94 LEU A CA 1
ATOM 739 C C . LEU A 1 94 ? 3.585 8.231 24.183 1.00 98.25 94 LEU A C 1
ATOM 741 O O . LEU A 1 94 ? 2.373 8.042 24.065 1.00 98.25 94 LEU A O 1
ATOM 745 N N . ASP A 1 95 ? 4.304 8.945 23.326 1.00 98.31 95 ASP A N 1
ATOM 746 C CA . ASP A 1 95 ? 3.763 9.428 22.062 1.00 98.31 95 ASP A CA 1
ATOM 747 C C . ASP A 1 95 ? 3.689 8.272 21.065 1.00 98.31 95 ASP A C 1
ATOM 749 O O . ASP A 1 95 ? 4.685 7.617 20.746 1.00 98.31 95 ASP A O 1
ATOM 753 N N . LEU A 1 96 ? 2.478 8.003 20.590 1.00 97.81 96 LEU A N 1
ATOM 754 C CA . LEU A 1 96 ? 2.156 6.938 19.659 1.00 97.81 96 LEU A CA 1
ATOM 755 C C . LEU A 1 96 ? 1.757 7.523 18.308 1.00 97.81 96 LEU A C 1
ATOM 757 O O . LEU A 1 96 ? 1.227 8.631 18.203 1.00 97.81 96 LEU A O 1
ATOM 761 N N . LYS A 1 97 ? 2.005 6.732 17.266 1.00 97.44 97 LYS A N 1
ATOM 762 C CA . LYS A 1 97 ? 1.569 7.009 15.903 1.00 97.44 97 LYS A CA 1
ATOM 763 C C . LYS A 1 97 ? 0.970 5.747 15.302 1.00 97.44 97 LYS A C 1
ATOM 765 O O . LYS A 1 97 ? 1.560 4.675 15.422 1.00 97.44 97 LYS A O 1
ATOM 770 N N . CYS A 1 98 ? -0.132 5.889 14.576 1.00 96.31 98 CYS A N 1
ATOM 771 C CA . CYS A 1 98 ? -0.577 4.882 13.619 1.00 96.31 98 CYS A CA 1
ATOM 772 C C . CYS A 1 98 ? -0.820 5.530 12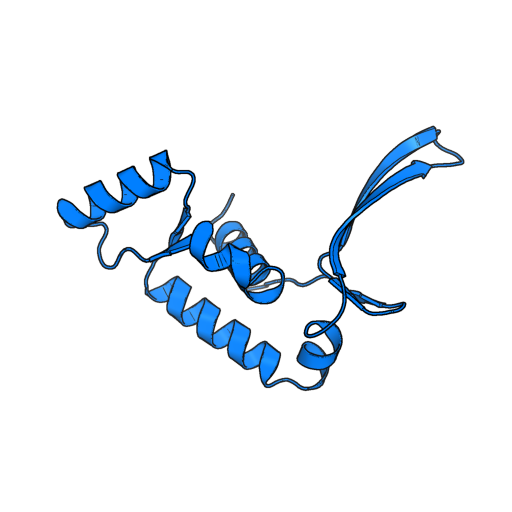.255 1.00 96.31 98 CYS A C 1
ATOM 774 O O . CYS A 1 98 ? -1.036 6.739 12.153 1.00 96.31 98 CYS A O 1
ATOM 776 N N . ARG A 1 99 ? -0.730 4.726 11.198 1.00 96.75 99 ARG A N 1
ATOM 777 C CA . ARG A 1 99 ? -1.159 5.105 9.856 1.00 96.75 99 ARG A CA 1
ATOM 778 C C . ARG A 1 99 ? -2.072 4.006 9.346 1.00 96.75 99 ARG A C 1
ATOM 780 O O . ARG A 1 99 ? -1.664 2.850 9.355 1.00 96.75 99 ARG A O 1
ATOM 787 N N . CYS A 1 100 ? -3.294 4.372 8.997 1.00 97.12 100 CYS A N 1
ATOM 788 C CA . CYS A 1 100 ? -4.292 3.450 8.476 1.00 97.12 100 CYS A CA 1
ATOM 789 C C . CYS A 1 100 ? -4.241 3.458 6.952 1.00 97.12 100 CYS A C 1
ATOM 791 O O . CYS A 1 100 ? -4.158 4.533 6.357 1.00 97.12 100 CYS A O 1
ATOM 793 N N . ASP A 1 101 ? -4.355 2.282 6.340 1.00 97.12 101 ASP A N 1
ATOM 794 C CA . ASP A 1 101 ? -4.349 2.142 4.883 1.00 97.12 101 ASP A CA 1
ATOM 795 C C . ASP A 1 101 ? -5.598 2.796 4.280 1.00 97.12 101 ASP A C 1
ATOM 797 O O . ASP A 1 101 ? -5.495 3.616 3.367 1.00 97.12 101 ASP A O 1
ATOM 801 N N . LYS A 1 102 ? -6.775 2.501 4.851 1.00 97.56 102 LYS A N 1
ATOM 802 C CA . LYS A 1 102 ? -8.048 3.144 4.507 1.00 97.56 102 LYS A CA 1
ATOM 803 C C . LYS A 1 102 ? -8.912 3.363 5.746 1.00 97.56 102 LYS A C 1
ATOM 805 O O . LYS A 1 102 ? -8.979 2.507 6.629 1.00 97.56 102 LYS A O 1
ATOM 810 N N . ILE A 1 103 ? -9.621 4.486 5.774 1.00 97.62 103 ILE A N 1
ATOM 811 C CA . ILE A 1 103 ? -10.702 4.762 6.722 1.00 97.62 103 ILE A CA 1
ATOM 812 C C . ILE A 1 103 ? -11.963 5.059 5.931 1.00 97.62 103 ILE A C 1
ATOM 814 O O . ILE A 1 103 ? -12.050 6.102 5.280 1.00 97.62 103 ILE A O 1
ATOM 818 N N . ASN A 1 104 ? -12.932 4.152 6.012 1.00 96.88 104 ASN A N 1
ATOM 819 C CA . ASN A 1 104 ? -14.236 4.290 5.381 1.00 96.88 104 ASN A CA 1
ATOM 820 C C . ASN A 1 104 ? -15.316 4.326 6.473 1.00 96.88 104 ASN A C 1
ATOM 822 O O . ASN A 1 104 ? -15.631 3.305 7.082 1.00 96.88 104 ASN A O 1
ATOM 826 N N . GLY A 1 105 ? -15.834 5.520 6.772 1.00 94.75 105 GLY A N 1
ATOM 827 C CA . GLY A 1 105 ? -16.775 5.723 7.876 1.00 94.75 105 GLY A CA 1
ATOM 828 C C . GLY A 1 105 ? -16.164 5.365 9.236 1.00 94.75 105 GLY A C 1
ATOM 829 O O . GLY A 1 105 ? -15.176 5.967 9.655 1.00 94.75 105 GLY A O 1
ATOM 830 N N . ASP A 1 106 ? -16.765 4.393 9.921 1.00 95.62 106 ASP A N 1
ATOM 831 C CA . ASP A 1 106 ? -16.313 3.840 11.206 1.00 95.62 106 ASP A CA 1
ATOM 832 C C . ASP A 1 106 ? -15.382 2.621 11.057 1.00 95.62 106 ASP A C 1
ATOM 834 O O . ASP A 1 106 ? -14.926 2.053 12.051 1.00 95.62 106 ASP A O 1
ATOM 838 N N . THR A 1 107 ? -15.078 2.224 9.818 1.00 96.88 107 THR A N 1
ATOM 839 C CA . THR A 1 107 ? -14.291 1.033 9.509 1.00 96.88 107 THR A CA 1
ATOM 840 C C . THR A 1 107 ? -12.859 1.404 9.128 1.00 96.88 107 THR A C 1
ATOM 842 O O . THR A 1 107 ? -12.614 2.189 8.209 1.00 96.88 107 THR A O 1
ATOM 845 N N . ILE A 1 108 ? -11.896 0.787 9.817 1.00 97.81 108 ILE A N 1
ATOM 846 C CA . ILE A 1 108 ? -10.471 0.843 9.473 1.00 97.81 108 ILE A CA 1
ATOM 847 C C . ILE A 1 108 ? -10.129 -0.406 8.666 1.00 97.81 108 ILE A C 1
ATOM 849 O O . ILE A 1 108 ? -10.369 -1.526 9.118 1.00 97.81 108 ILE A O 1
ATOM 853 N N . VAL A 1 109 ? -9.541 -0.211 7.490 1.00 97.56 109 VAL A N 1
ATOM 854 C CA . VAL A 1 109 ? -9.090 -1.298 6.617 1.00 97.56 109 VAL A CA 1
ATOM 855 C C . VAL A 1 109 ? -7.573 -1.268 6.550 1.00 97.56 109 VAL A C 1
ATOM 857 O O . VAL A 1 109 ? -6.968 -0.204 6.427 1.00 97.56 109 VAL A O 1
ATOM 860 N N . ASP A 1 110 ? -6.980 -2.453 6.623 1.00 97.06 110 ASP A N 1
ATOM 861 C CA . ASP A 1 110 ? -5.552 -2.698 6.480 1.00 97.06 110 ASP A CA 1
ATOM 862 C C . ASP A 1 110 ? -5.371 -3.712 5.338 1.00 97.06 110 ASP A C 1
ATOM 864 O O . ASP A 1 110 ? -5.800 -4.865 5.424 1.00 97.06 110 ASP A O 1
ATOM 868 N N . LEU A 1 111 ? -4.823 -3.252 4.214 1.00 95.81 111 LEU A N 1
ATOM 869 C CA . LEU A 1 111 ? -4.626 -4.050 3.010 1.00 95.81 111 LEU A CA 1
ATOM 870 C C . LEU A 1 111 ? -3.309 -4.819 3.136 1.00 95.81 111 LEU A C 1
ATOM 872 O O . LEU A 1 111 ? -2.265 -4.258 3.474 1.00 95.81 111 LEU A O 1
ATOM 876 N N . LYS A 1 112 ? -3.324 -6.120 2.844 1.00 94.31 112 LYS A N 1
ATOM 877 C CA . LYS A 1 112 ? -2.128 -6.961 2.945 1.00 94.31 112 LYS A CA 1
ATOM 878 C C . LYS A 1 112 ? -2.000 -7.899 1.757 1.00 94.31 112 LYS A C 1
ATOM 880 O O . LYS A 1 112 ? -2.960 -8.524 1.322 1.00 94.31 112 LYS A O 1
ATOM 885 N N . THR A 1 113 ? -0.774 -8.012 1.261 1.00 92.81 113 THR A N 1
ATOM 886 C CA . THR A 1 113 ? -0.370 -9.039 0.299 1.00 92.81 113 THR A CA 1
ATOM 887 C C . THR A 1 113 ? 0.284 -10.192 1.040 1.00 92.81 113 THR A C 1
ATOM 889 O O . THR A 1 113 ? 1.168 -9.963 1.866 1.00 92.81 113 THR A O 1
ATOM 892 N N . THR A 1 114 ? -0.099 -11.419 0.704 1.00 88.44 114 THR A N 1
ATOM 893 C CA . THR A 1 114 ? 0.493 -12.649 1.241 1.00 88.44 114 THR A CA 1
ATOM 894 C C . THR A 1 114 ? 0.869 -13.588 0.097 1.00 88.44 114 THR A C 1
ATOM 896 O O . THR A 1 114 ? 0.325 -13.463 -1.001 1.00 88.44 114 THR A O 1
ATOM 899 N N . GLY A 1 115 ? 1.799 -14.507 0.349 1.00 74.88 115 GLY A N 1
ATOM 900 C CA . GLY A 1 115 ? 2.253 -15.534 -0.589 1.00 74.88 115 GLY A CA 1
ATOM 901 C C . GLY A 1 115 ? 2.722 -16.780 0.137 1.00 74.88 115 GLY A C 1
ATOM 902 O O . GLY A 1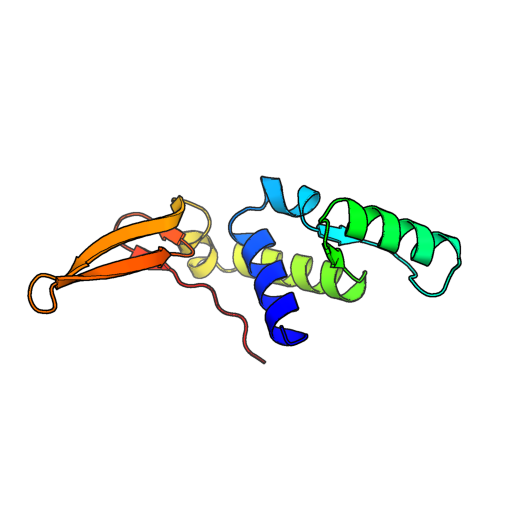 115 ? 2.938 -16.681 1.367 1.00 74.88 115 GLY A O 1
#

Secondary structure (DSSP, 8-state):
--HHHHHHHHHHHHHH-HHHHHHHEEE-S-TTSHHHHHHHHHHHHTTPEEEPHHHHHHHHHHHHHHHHSHHHHHHHSSSEEEEEEEEE-TTT--EEEEEEEEEETTEEE------